Protein AF-A0A969AVS2-F1 (afdb_monomer_lite)

Sequence (117 aa):
MTTNKEDSHYDDRHQRNSNLSQKRDIYQARAKAELDKLDARISEYRAKLDYAQADTRAQYHDLIEQLTTQRDAIAQRFEELQKAGDSAWAELQTGFDQAWTNVNAAFQKAAQKFERL

Foldseek 3Di:
DDDDPPPPVPVVVVVVVVVVVVVLVVVLVVLVVVLVVLVVLLVVLVVLLVVDDPVVNVVSVVLSVVLVVLSVVLVVLSVVLVVDDPVCNVVSVVVSVVSVVVSVVSSVVSVVVSVVD

Secondary structure (DSSP, 8-state):
----TTTHHHHHHHHHHHHHHHHHHHHHHHHHHHHHHHHHHHHHHHHHHTTS-HHHHHHHHHHHHHHHHHHHHHHHHHHHHHT--TTTHHHHHHHHHHHHHHHHHHHHHHHHHHTT-

Structure (mmCIF, N/CA/C/O backbone):
data_AF-A0A969AVS2-F1
#
_entry.id   AF-A0A969AVS2-F1
#
loop_
_atom_site.group_PDB
_atom_site.id
_atom_site.type_symbol
_atom_site.label_atom_id
_atom_site.label_alt_id
_atom_site.label_comp_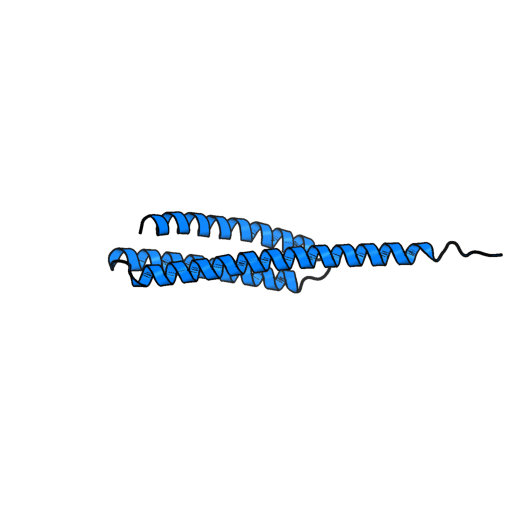id
_atom_site.label_asym_id
_atom_site.label_entity_id
_atom_site.label_seq_id
_atom_site.pdbx_PDB_ins_code
_atom_site.Cartn_x
_atom_site.Cartn_y
_atom_site.Cartn_z
_atom_site.occupancy
_atom_site.B_iso_or_equiv
_atom_site.auth_seq_id
_atom_site.auth_comp_id
_atom_site.auth_asym_id
_atom_site.auth_atom_id
_atom_site.pdbx_PDB_model_num
ATOM 1 N N . MET A 1 1 ? 43.407 -24.644 -38.010 1.00 42.94 1 MET A N 1
ATOM 2 C CA . MET A 1 1 ? 42.972 -24.338 -36.631 1.00 42.94 1 MET A CA 1
ATOM 3 C C . MET A 1 1 ? 42.595 -22.868 -36.581 1.00 42.94 1 MET A C 1
ATOM 5 O O . MET A 1 1 ? 43.468 -22.030 -36.427 1.00 42.94 1 MET A O 1
ATOM 9 N N . THR A 1 2 ? 41.325 -22.547 -36.807 1.00 40.22 2 THR A N 1
ATOM 10 C CA . THR A 1 2 ? 40.794 -21.185 -36.662 1.00 40.22 2 THR A CA 1
ATOM 11 C C . THR A 1 2 ? 39.737 -21.241 -35.573 1.00 40.22 2 THR A C 1
ATOM 13 O O . THR A 1 2 ? 38.569 -21.506 -35.837 1.00 40.22 2 THR A O 1
ATOM 16 N N . THR A 1 3 ? 40.163 -21.101 -34.323 1.00 48.25 3 THR A N 1
ATOM 17 C CA . THR A 1 3 ? 39.244 -20.868 -33.212 1.00 48.25 3 THR A CA 1
ATOM 18 C C . THR A 1 3 ? 38.755 -19.428 -33.320 1.00 48.25 3 THR A C 1
ATOM 20 O O . THR A 1 3 ? 39.499 -18.482 -33.059 1.00 48.25 3 THR A O 1
ATOM 23 N N . ASN A 1 4 ? 37.512 -19.279 -33.781 1.00 45.53 4 ASN A N 1
ATOM 24 C CA . ASN A 1 4 ? 36.796 -18.013 -33.833 1.00 45.53 4 ASN A CA 1
ATOM 25 C C . ASN A 1 4 ? 36.722 -17.409 -32.426 1.00 45.53 4 ASN A C 1
ATOM 27 O O . ASN A 1 4 ? 36.215 -18.021 -31.492 1.00 45.53 4 ASN A O 1
ATOM 31 N N . LYS A 1 5 ? 37.228 -16.183 -32.281 1.00 52.78 5 LYS A N 1
ATOM 32 C CA . LYS A 1 5 ? 37.152 -15.378 -31.050 1.00 52.78 5 LYS A CA 1
ATOM 33 C C . LYS A 1 5 ? 35.790 -14.685 -30.869 1.00 52.78 5 LYS A C 1
ATOM 35 O O . LYS A 1 5 ? 35.648 -13.854 -29.977 1.00 52.78 5 LYS A O 1
ATOM 40 N N . GLU A 1 6 ? 34.805 -15.004 -31.706 1.00 48.06 6 GLU A N 1
ATOM 41 C CA . GLU A 1 6 ? 33.525 -14.287 -31.786 1.00 48.06 6 GLU A CA 1
ATOM 42 C C . GLU A 1 6 ? 32.416 -14.888 -30.898 1.00 48.06 6 GLU A C 1
ATOM 44 O O . GLU A 1 6 ? 31.467 -14.185 -30.557 1.00 48.06 6 GLU A O 1
ATOM 49 N N . ASP A 1 7 ? 32.576 -16.118 -30.396 1.00 50.41 7 ASP A N 1
ATOM 50 C CA . ASP A 1 7 ? 31.521 -16.811 -29.633 1.00 50.41 7 ASP A CA 1
ATOM 51 C C . ASP A 1 7 ? 31.441 -16.422 -28.139 1.00 50.41 7 ASP A C 1
ATOM 53 O O . ASP A 1 7 ? 30.484 -16.762 -27.448 1.00 50.41 7 ASP A O 1
ATOM 57 N N . SER A 1 8 ? 32.401 -15.648 -27.617 1.00 54.88 8 SER A N 1
ATOM 58 C CA . SER A 1 8 ? 32.443 -15.278 -26.187 1.00 54.88 8 SER A CA 1
ATOM 59 C C . SER A 1 8 ? 31.492 -14.133 -25.799 1.00 54.88 8 SER A C 1
ATOM 61 O O . SER A 1 8 ? 31.305 -13.877 -24.611 1.00 54.88 8 SER A O 1
ATOM 63 N N . HIS A 1 9 ? 30.908 -13.413 -26.763 1.00 54.50 9 HIS A N 1
ATOM 64 C CA . HIS A 1 9 ? 30.123 -12.192 -26.502 1.00 54.50 9 HIS A CA 1
ATOM 65 C C . HIS A 1 9 ? 28.606 -12.432 -26.360 1.00 54.50 9 HIS A C 1
ATOM 67 O O . HIS A 1 9 ? 27.853 -11.497 -26.059 1.00 54.50 9 HIS A O 1
ATOM 73 N N . TYR A 1 10 ? 28.149 -13.662 -26.614 1.00 50.22 10 TYR A N 1
ATOM 74 C CA . TYR A 1 10 ? 26.748 -14.067 -26.476 1.00 50.22 10 TYR A CA 1
ATOM 75 C C . TYR A 1 10 ? 26.417 -14.410 -25.015 1.00 50.22 10 TYR A C 1
ATOM 77 O O . TYR A 1 10 ? 25.451 -13.886 -24.463 1.00 50.22 10 TYR A O 1
ATOM 85 N N . ASP A 1 11 ? 27.278 -15.186 -24.353 1.00 60.25 11 ASP A N 1
ATOM 86 C CA . ASP A 1 11 ? 27.037 -15.730 -23.007 1.00 60.25 11 ASP A CA 1
ATOM 87 C C . ASP A 1 11 ? 26.898 -14.634 -21.921 1.00 60.25 11 ASP A C 1
ATOM 89 O O . ASP A 1 11 ? 25.985 -14.655 -21.092 1.00 60.25 11 ASP A O 1
ATOM 93 N N . ASP A 1 12 ? 27.712 -13.575 -22.001 1.00 63.81 12 ASP A N 1
ATOM 94 C CA . ASP A 1 12 ? 27.701 -12.469 -21.030 1.00 63.81 12 ASP A CA 1
ATOM 95 C C . ASP A 1 12 ? 26.411 -11.619 -21.076 1.00 63.81 12 ASP A C 1
ATOM 97 O O . ASP A 1 12 ? 25.932 -11.123 -20.052 1.00 63.81 12 ASP A O 1
ATOM 101 N N . ARG A 1 13 ? 25.777 -11.472 -22.250 1.00 64.94 13 ARG A N 1
ATOM 102 C CA . ARG A 1 13 ? 24.497 -10.746 -22.366 1.00 64.94 13 ARG A CA 1
ATOM 103 C C . ARG A 1 13 ? 23.329 -11.551 -21.800 1.00 64.94 13 ARG A C 1
ATOM 105 O O . ARG A 1 13 ? 22.457 -10.974 -21.149 1.00 64.94 13 ARG A O 1
ATOM 112 N N . HIS A 1 14 ? 23.327 -12.869 -21.995 1.00 69.50 14 HIS A N 1
ATOM 113 C CA . HIS A 1 14 ? 22.290 -13.743 -21.444 1.00 69.50 14 HIS A CA 1
ATOM 114 C C . HIS A 1 14 ? 22.351 -13.820 -19.920 1.00 69.50 14 HIS A C 1
ATOM 116 O O . HIS A 1 14 ? 21.314 -13.680 -19.265 1.00 69.50 14 HIS A O 1
ATOM 122 N N . GLN A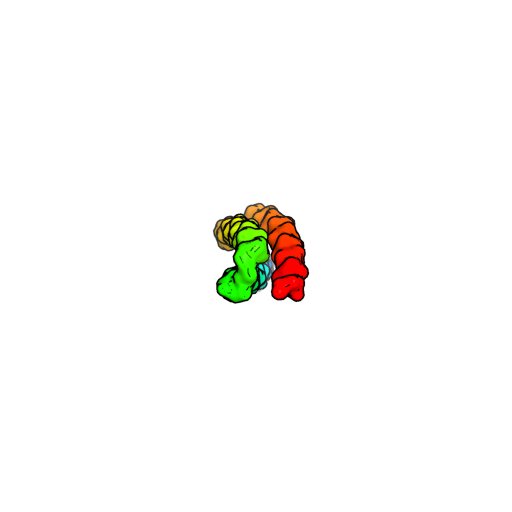 1 15 ? 23.550 -13.939 -19.344 1.00 69.12 15 GLN A N 1
ATOM 123 C CA . GLN A 1 15 ? 23.718 -13.915 -17.889 1.00 69.12 15 GLN A CA 1
ATOM 124 C C . GLN A 1 15 ? 23.305 -12.572 -17.278 1.00 69.12 15 GLN A C 1
ATOM 126 O O . GLN A 1 15 ? 22.602 -12.551 -16.263 1.00 69.12 15 GLN A O 1
ATOM 131 N N . ARG A 1 16 ? 23.6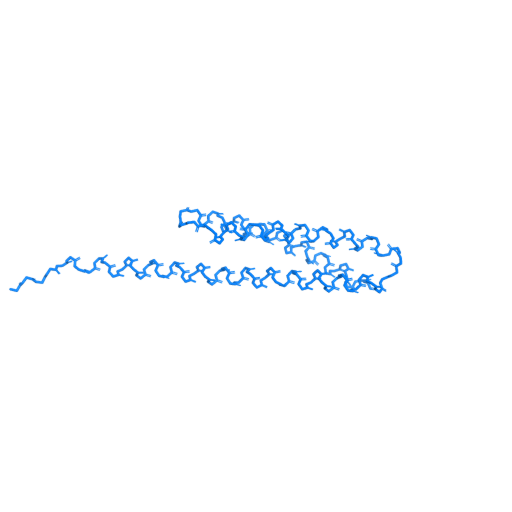60 -11.444 -17.912 1.00 72.75 16 ARG A N 1
ATOM 132 C CA . ARG A 1 16 ? 23.236 -10.113 -17.448 1.00 72.75 16 ARG A CA 1
ATOM 133 C C . ARG A 1 16 ? 21.717 -9.938 -17.469 1.00 72.75 16 ARG A C 1
ATOM 135 O O . ARG A 1 16 ? 21.156 -9.478 -16.474 1.00 72.75 16 ARG A O 1
ATOM 142 N N . ASN A 1 17 ? 21.045 -10.359 -18.540 1.00 73.75 17 ASN A N 1
ATOM 143 C CA . ASN A 1 17 ? 19.583 -10.271 -18.638 1.00 73.75 17 ASN A CA 1
ATOM 144 C C . ASN A 1 17 ? 18.884 -11.176 -17.609 1.00 73.75 17 ASN A C 1
ATOM 146 O O . ASN A 1 17 ? 17.940 -10.743 -16.948 1.00 73.75 17 ASN A O 1
ATOM 150 N N . SER A 1 18 ? 19.393 -12.394 -17.400 1.00 79.31 18 SER A N 1
ATOM 151 C CA . SER A 1 18 ? 18.876 -13.310 -16.375 1.00 79.31 18 SER A CA 1
ATOM 152 C C . SER A 1 18 ? 19.020 -12.737 -14.960 1.00 79.31 18 SER A C 1
ATOM 154 O O . SER A 1 18 ? 18.100 -12.855 -14.151 1.00 79.31 18 SER A O 1
ATOM 156 N N . ASN A 1 19 ? 20.149 -12.090 -14.651 1.00 86.00 19 ASN A N 1
ATOM 157 C CA . ASN A 1 19 ? 20.385 -11.479 -13.341 1.00 86.00 19 ASN A CA 1
ATOM 158 C C . ASN A 1 19 ? 19.423 -10.312 -13.065 1.00 86.00 19 ASN A C 1
ATOM 160 O O . ASN A 1 19 ? 18.928 -10.163 -11.947 1.00 86.00 19 ASN A O 1
ATOM 164 N N . LEU A 1 20 ? 19.146 -9.494 -14.086 1.00 85.75 20 LEU A N 1
ATOM 165 C CA . LEU A 1 20 ? 18.194 -8.388 -13.987 1.00 85.75 20 LEU A CA 1
ATOM 166 C C . LEU A 1 20 ? 16.768 -8.893 -13.750 1.00 85.75 20 LEU A C 1
ATOM 168 O O . LEU A 1 20 ? 16.106 -8.376 -12.853 1.00 85.75 20 LEU A O 1
ATOM 172 N N . SER A 1 21 ? 16.327 -9.926 -14.476 1.00 88.94 21 SER A N 1
ATOM 173 C CA . SER A 1 21 ? 15.009 -10.544 -14.260 1.00 88.94 21 SER A CA 1
ATOM 174 C C . SER A 1 21 ? 14.856 -11.040 -12.822 1.00 88.94 21 SER A C 1
ATOM 176 O O . SER A 1 21 ? 13.931 -10.636 -12.126 1.00 88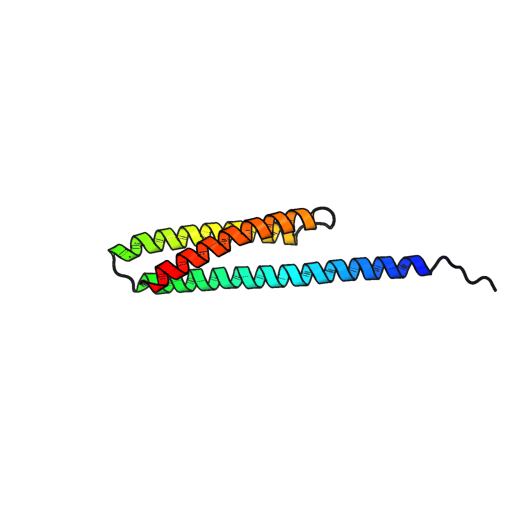.94 21 SER A O 1
ATOM 178 N N . GLN A 1 22 ? 15.828 -11.810 -12.322 1.00 93.38 22 GLN A N 1
ATOM 179 C CA . GLN A 1 22 ? 15.774 -12.352 -10.963 1.00 93.38 22 GLN A CA 1
ATOM 180 C C . GLN A 1 22 ? 15.706 -11.252 -9.890 1.00 93.38 22 GLN A C 1
ATOM 182 O O . GLN A 1 22 ? 14.972 -11.377 -8.909 1.00 93.38 22 GLN A O 1
ATOM 187 N N . LYS A 1 23 ? 16.455 -10.154 -10.057 1.00 93.94 23 LYS A N 1
ATOM 188 C CA . LYS A 1 23 ? 16.393 -9.008 -9.134 1.00 93.94 23 LYS A CA 1
ATOM 189 C C . LYS A 1 23 ? 15.003 -8.375 -9.100 1.00 93.94 23 LYS A C 1
ATOM 191 O O . LYS A 1 23 ? 14.536 -8.012 -8.020 1.00 93.94 23 LYS A O 1
ATOM 196 N N . ARG A 1 24 ? 14.347 -8.257 -10.257 1.00 94.94 24 ARG A N 1
ATOM 197 C CA . ARG A 1 24 ? 12.982 -7.726 -10.350 1.00 94.94 24 ARG A CA 1
ATOM 198 C C . ARG A 1 24 ? 11.971 -8.655 -9.704 1.00 94.94 24 ARG A C 1
ATOM 200 O O . ARG A 1 24 ? 11.146 -8.168 -8.940 1.00 94.94 24 ARG A O 1
ATOM 207 N N . ASP A 1 25 ? 12.086 -9.958 -9.928 1.00 95.12 25 ASP A N 1
ATOM 208 C CA . ASP A 1 25 ? 11.192 -10.952 -9.327 1.00 95.12 25 ASP A CA 1
ATOM 209 C C . ASP A 1 25 ? 11.280 -10.916 -7.795 1.00 95.12 25 ASP A C 1
ATOM 211 O O . ASP A 1 25 ? 10.261 -10.872 -7.105 1.00 95.12 25 ASP A O 1
ATOM 215 N N . ILE A 1 26 ? 12.500 -10.842 -7.249 1.00 97.12 26 ILE A N 1
ATOM 216 C CA . ILE A 1 26 ? 12.730 -10.707 -5.803 1.00 97.12 26 ILE A CA 1
ATOM 217 C C . ILE A 1 26 ? 12.112 -9.412 -5.270 1.00 97.12 26 ILE A C 1
ATOM 219 O O . ILE A 1 26 ? 11.449 -9.422 -4.228 1.00 97.12 26 ILE A O 1
ATOM 223 N N . TYR A 1 27 ? 12.322 -8.295 -5.971 1.00 97.31 27 TYR A N 1
ATOM 224 C CA . TYR A 1 27 ? 11.740 -7.014 -5.584 1.00 97.31 27 TYR A CA 1
ATOM 225 C C . TYR A 1 27 ? 10.207 -7.083 -5.575 1.00 97.31 27 TYR A C 1
ATOM 227 O O . TYR A 1 27 ? 9.579 -6.715 -4.582 1.00 97.31 27 TYR A O 1
ATOM 235 N N . GLN A 1 28 ? 9.601 -7.603 -6.645 1.00 96.88 28 GLN A N 1
ATOM 236 C CA . GLN A 1 28 ? 8.149 -7.697 -6.777 1.00 96.88 28 GLN A CA 1
ATOM 237 C C . GLN A 1 28 ? 7.539 -8.633 -5.732 1.00 96.88 28 GLN A C 1
ATOM 239 O O . GLN A 1 28 ? 6.522 -8.289 -5.132 1.00 96.88 28 GLN A O 1
ATOM 244 N N . ALA A 1 29 ? 8.177 -9.771 -5.450 1.00 98.12 29 ALA A N 1
ATOM 245 C CA . ALA A 1 29 ? 7.741 -10.685 -4.398 1.00 98.12 29 ALA A CA 1
ATOM 246 C C . ALA A 1 29 ? 7.752 -10.007 -3.020 1.00 98.12 29 ALA A C 1
ATOM 248 O O . ALA A 1 29 ? 6.794 -10.134 -2.254 1.00 98.12 29 ALA A O 1
ATOM 249 N N . ARG A 1 30 ? 8.802 -9.233 -2.715 1.00 97.88 30 ARG A N 1
ATOM 250 C CA . ARG A 1 30 ? 8.877 -8.459 -1.470 1.00 97.88 30 ARG A CA 1
ATOM 251 C C . ARG A 1 30 ? 7.787 -7.389 -1.405 1.00 97.88 30 ARG A C 1
ATOM 253 O O . ARG A 1 30 ? 7.113 -7.293 -0.386 1.00 97.88 30 ARG A O 1
ATOM 260 N N . ALA A 1 31 ? 7.606 -6.605 -2.465 1.00 97.44 31 ALA A N 1
ATOM 261 C CA . ALA A 1 31 ? 6.585 -5.560 -2.516 1.00 97.44 31 ALA A CA 1
ATOM 262 C C . ALA A 1 31 ? 5.170 -6.140 -2.347 1.00 97.44 31 ALA A C 1
ATOM 264 O O . ALA A 1 31 ? 4.381 -5.619 -1.560 1.00 97.44 31 ALA A O 1
ATOM 265 N N . LYS A 1 32 ? 4.880 -7.275 -2.995 1.00 98.12 32 LYS A N 1
ATOM 266 C CA . LYS A 1 32 ? 3.616 -8.002 -2.826 1.00 98.12 32 LYS A CA 1
ATOM 267 C C . LYS A 1 32 ? 3.400 -8.456 -1.384 1.00 98.12 32 LYS A C 1
ATOM 269 O O . LYS A 1 32 ? 2.325 -8.234 -0.838 1.00 98.12 32 LYS A O 1
ATOM 274 N N . ALA A 1 33 ? 4.419 -9.043 -0.756 1.00 98.31 33 ALA A N 1
ATOM 275 C CA . ALA A 1 33 ? 4.327 -9.477 0.635 1.00 98.31 33 ALA A CA 1
ATOM 276 C C . ALA A 1 33 ? 4.061 -8.305 1.592 1.00 98.31 33 ALA A C 1
ATOM 278 O O . ALA A 1 33 ? 3.339 -8.455 2.574 1.00 98.31 33 ALA A O 1
ATOM 279 N N . GLU A 1 34 ? 4.630 -7.132 1.321 1.00 96.88 34 GLU A N 1
ATOM 280 C CA . GLU A 1 34 ? 4.355 -5.940 2.116 1.00 96.88 34 GLU A CA 1
ATOM 281 C C . GLU A 1 34 ? 2.936 -5.390 1.885 1.00 96.88 34 GLU A C 1
ATOM 283 O O . GLU A 1 34 ? 2.278 -5.017 2.855 1.00 96.88 34 GLU A O 1
ATOM 288 N N . LEU A 1 35 ? 2.421 -5.397 0.649 1.00 97.50 35 LEU A N 1
ATOM 289 C CA . LEU A 1 35 ? 1.015 -5.067 0.366 1.00 97.50 35 LEU A CA 1
ATOM 290 C C . LEU A 1 35 ? 0.056 -5.993 1.126 1.00 97.50 35 LEU A C 1
ATOM 292 O O . LEU A 1 35 ? -0.875 -5.515 1.771 1.00 97.50 35 LEU A O 1
ATOM 296 N N . ASP A 1 36 ? 0.342 -7.295 1.148 1.00 98.00 36 ASP A N 1
ATOM 297 C CA . ASP A 1 36 ? -0.464 -8.276 1.884 1.00 98.00 36 ASP A CA 1
ATOM 298 C C . ASP A 1 36 ? -0.468 -8.002 3.397 1.00 98.00 36 ASP A C 1
ATOM 300 O O . ASP A 1 36 ? -1.482 -8.190 4.074 1.00 98.00 36 ASP A O 1
ATOM 304 N N . LYS A 1 37 ? 0.640 -7.488 3.947 1.00 97.12 37 LYS A N 1
ATOM 305 C CA . LYS A 1 37 ? 0.684 -7.037 5.348 1.00 97.12 37 LYS A CA 1
ATOM 306 C C . LYS A 1 37 ? -0.208 -5.822 5.591 1.00 97.12 37 LYS A C 1
ATOM 308 O O . LYS A 1 37 ? -0.788 -5.720 6.672 1.00 97.12 37 LYS A O 1
ATOM 313 N N . LEU A 1 38 ? -0.317 -4.892 4.640 1.00 97.31 38 LEU A N 1
ATOM 314 C CA . LEU A 1 38 ? -1.236 -3.755 4.768 1.00 97.31 38 LEU A CA 1
ATOM 315 C C . LEU A 1 38 ? -2.692 -4.230 4.799 1.00 97.31 38 LEU A C 1
ATOM 317 O O . LEU A 1 38 ? -3.454 -3.783 5.657 1.00 97.31 38 LEU A O 1
ATOM 321 N N . ASP A 1 39 ? -3.042 -5.184 3.938 1.00 97.88 39 ASP A N 1
ATOM 322 C CA . ASP A 1 39 ? -4.383 -5.775 3.867 1.00 97.88 39 ASP A CA 1
ATOM 323 C C . ASP A 1 39 ? -4.765 -6.485 5.165 1.00 97.88 39 ASP A C 1
ATOM 325 O O . ASP A 1 39 ? -5.864 -6.287 5.700 1.00 97.88 39 ASP A O 1
ATOM 329 N N . ALA A 1 40 ? -3.833 -7.264 5.717 1.00 97.94 40 ALA A N 1
ATOM 330 C CA . ALA A 1 40 ? -4.018 -7.922 7.003 1.00 97.94 40 ALA A CA 1
ATOM 331 C C . ALA A 1 40 ? -4.251 -6.902 8.130 1.00 97.94 40 ALA A C 1
ATOM 333 O O . ALA A 1 40 ? -5.167 -7.070 8.934 1.00 97.94 40 ALA A O 1
ATOM 334 N N . ARG A 1 41 ? -3.484 -5.804 8.160 1.00 96.12 41 ARG A N 1
ATOM 335 C CA . ARG A 1 41 ? -3.627 -4.747 9.176 1.00 96.12 41 ARG A CA 1
ATOM 336 C C . ARG A 1 41 ? -4.936 -3.975 9.046 1.00 96.12 41 ARG A C 1
ATOM 338 O O . ARG A 1 41 ? -5.570 -3.705 10.060 1.00 96.12 41 ARG A O 1
ATOM 345 N N . ILE A 1 42 ? -5.371 -3.644 7.827 1.00 97.06 42 ILE A N 1
ATOM 346 C CA . ILE A 1 42 ? -6.696 -3.041 7.598 1.00 97.06 42 ILE A CA 1
ATOM 347 C C . ILE A 1 42 ? -7.790 -3.978 8.118 1.00 97.06 42 ILE A C 1
ATOM 349 O O . ILE A 1 42 ? -8.710 -3.529 8.801 1.00 97.06 42 ILE A O 1
ATOM 353 N N . SER A 1 43 ? -7.678 -5.276 7.829 1.00 96.69 43 SER A N 1
ATOM 354 C CA . SER A 1 43 ? -8.644 -6.281 8.283 1.00 96.69 43 SER A CA 1
ATOM 355 C C . SER A 1 43 ? -8.682 -6.386 9.810 1.00 96.69 43 SER A C 1
ATOM 357 O O . SER A 1 43 ? -9.761 -6.414 10.398 1.00 96.69 43 SER A O 1
ATOM 359 N N . GLU A 1 44 ? -7.520 -6.361 10.464 1.00 94.50 44 GLU A N 1
ATOM 360 C CA . GLU A 1 44 ? -7.412 -6.323 11.925 1.00 94.50 44 GLU A CA 1
ATOM 361 C C . GLU A 1 44 ? -8.077 -5.069 12.514 1.00 94.50 44 GLU A C 1
ATOM 363 O O . GLU A 1 44 ? -8.849 -5.162 13.468 1.00 94.50 44 GLU A O 1
ATOM 368 N N . TYR A 1 45 ? -7.823 -3.892 11.938 1.00 94.31 45 TYR A N 1
ATOM 369 C CA . TYR A 1 45 ? -8.428 -2.640 12.393 1.00 94.31 45 TYR A CA 1
ATOM 370 C C . TYR A 1 45 ? -9.949 -2.632 12.219 1.00 94.31 45 TYR A C 1
ATOM 372 O O . TYR A 1 45 ? -10.657 -2.177 13.117 1.00 94.31 45 TYR A O 1
ATOM 380 N N . ARG A 1 46 ? -10.460 -3.182 11.110 1.00 93.44 46 ARG A N 1
ATOM 381 C CA . ARG A 1 46 ? -11.902 -3.372 10.887 1.00 93.44 46 ARG A CA 1
ATOM 382 C C . ARG A 1 46 ? -12.515 -4.281 11.949 1.00 93.44 46 ARG A C 1
ATOM 384 O O . ARG A 1 46 ? -13.529 -3.917 12.526 1.00 93.44 46 ARG A O 1
ATOM 391 N N . ALA A 1 47 ? -11.864 -5.394 12.279 1.00 92.12 47 ALA A N 1
ATOM 392 C CA . ALA A 1 47 ? -12.343 -6.280 13.337 1.00 92.12 47 ALA A CA 1
ATOM 393 C C . ALA A 1 47 ? -12.347 -5.595 14.716 1.00 92.12 47 ALA A C 1
ATOM 395 O O . ALA A 1 47 ? -13.301 -5.750 15.472 1.00 92.12 47 ALA A O 1
ATOM 396 N N . LYS A 1 48 ? -11.319 -4.799 15.048 1.00 88.00 48 LYS A N 1
ATOM 397 C CA . LYS A 1 48 ? -11.286 -4.016 16.301 1.00 88.00 48 LYS A CA 1
ATOM 398 C C . LYS A 1 48 ? -12.396 -2.966 16.361 1.00 88.00 48 LYS A C 1
ATOM 400 O O . LYS A 1 48 ? -12.934 -2.713 17.436 1.00 88.00 48 LYS A O 1
ATOM 405 N N . LEU A 1 49 ? -12.752 -2.380 15.217 1.00 87.38 49 LEU A N 1
ATOM 406 C CA . LEU A 1 49 ? -13.810 -1.378 15.116 1.00 87.38 49 LEU A CA 1
ATOM 407 C C . LEU A 1 49 ? -15.179 -1.912 15.555 1.00 87.38 49 LEU A C 1
ATOM 409 O O . LEU A 1 49 ? -15.965 -1.166 16.138 1.00 87.38 49 LEU A O 1
ATOM 413 N N . ASP A 1 50 ? -15.455 -3.190 15.299 1.00 84.06 50 ASP A N 1
ATOM 414 C CA . ASP A 1 50 ? -16.733 -3.821 15.645 1.00 84.06 50 ASP A CA 1
ATOM 415 C C . ASP A 1 50 ? -16.954 -3.935 17.163 1.00 84.06 50 ASP A C 1
ATOM 417 O O . ASP A 1 50 ? -18.097 -4.024 17.610 1.00 84.06 50 ASP A O 1
ATOM 421 N N . TYR A 1 51 ? -15.882 -3.855 17.958 1.00 81.94 51 TYR A N 1
ATOM 422 C CA . TYR A 1 51 ? -15.927 -3.872 19.425 1.00 81.94 51 TYR A CA 1
ATOM 423 C C . TYR A 1 51 ? -15.732 -2.484 20.061 1.00 81.94 51 TYR A C 1
ATOM 425 O O . TYR A 1 51 ? -15.760 -2.361 21.286 1.00 81.94 51 TYR A O 1
ATOM 433 N N . ALA A 1 52 ? -15.527 -1.436 19.257 1.00 83.88 52 ALA A N 1
ATOM 434 C CA . ALA A 1 52 ? -15.280 -0.082 19.745 1.00 83.88 52 ALA A CA 1
ATOM 435 C C . ALA A 1 52 ? -16.573 0.625 20.203 1.00 83.88 52 ALA A C 1
ATOM 437 O O . ALA A 1 52 ? -17.664 0.388 19.682 1.00 83.88 52 ALA A O 1
ATOM 438 N N . GLN A 1 53 ? -16.443 1.547 21.163 1.00 84.25 53 GLN A N 1
ATOM 439 C CA . GLN A 1 53 ? -17.538 2.425 21.598 1.00 84.25 53 GLN A CA 1
ATOM 440 C C . GLN A 1 53 ? -17.997 3.364 20.464 1.00 84.25 53 GLN A C 1
ATOM 442 O O . GLN A 1 53 ? -17.248 3.659 19.536 1.00 84.25 53 GLN A O 1
ATOM 447 N N . ALA A 1 54 ? -19.235 3.867 20.536 1.00 81.25 54 ALA A N 1
ATOM 448 C CA . ALA A 1 54 ? -19.851 4.629 19.442 1.00 81.25 54 ALA A CA 1
ATOM 449 C C . ALA A 1 54 ? -19.038 5.868 19.008 1.00 81.25 54 ALA A C 1
ATOM 451 O O . ALA A 1 54 ? -18.841 6.073 17.809 1.00 81.25 54 ALA A O 1
ATOM 452 N N . ASP A 1 55 ? -18.512 6.644 19.961 1.00 76.56 55 ASP A N 1
ATOM 453 C CA . ASP A 1 55 ? -17.755 7.872 19.670 1.00 76.56 55 ASP A CA 1
ATOM 454 C C . ASP A 1 55 ? -16.387 7.590 19.032 1.00 76.56 55 ASP A C 1
ATOM 456 O O . ASP A 1 55 ? -15.925 8.332 18.162 1.00 76.56 55 ASP A O 1
ATOM 460 N N . THR A 1 56 ? -15.739 6.488 19.416 1.00 82.94 56 THR A N 1
ATOM 461 C CA . THR A 1 56 ? -14.466 6.068 18.820 1.00 82.94 56 THR A CA 1
ATOM 462 C C . THR A 1 56 ? -14.670 5.424 17.451 1.00 82.94 56 THR A C 1
ATOM 464 O O . THR A 1 56 ? -13.823 5.565 16.566 1.00 82.94 56 THR A O 1
ATOM 467 N N . ARG A 1 57 ? -15.824 4.789 17.223 1.00 86.94 57 ARG A N 1
ATOM 468 C CA . ARG A 1 57 ? -16.144 4.092 15.975 1.00 86.94 57 ARG A CA 1
ATOM 469 C C . ARG A 1 57 ? -16.102 5.001 14.744 1.00 86.94 57 ARG A C 1
ATOM 471 O O . ARG A 1 57 ? -15.521 4.619 13.735 1.00 86.94 57 ARG A O 1
ATOM 478 N N . ALA A 1 58 ? -16.660 6.209 14.814 1.00 87.56 58 ALA A N 1
ATOM 479 C CA . ALA A 1 58 ? -16.649 7.127 13.669 1.00 87.56 58 ALA A CA 1
ATOM 480 C C . ALA A 1 58 ? -15.218 7.540 13.274 1.00 87.56 58 ALA A C 1
ATOM 482 O O . ALA A 1 58 ? -14.834 7.450 12.111 1.00 87.56 58 ALA A O 1
ATOM 483 N N . GLN A 1 59 ? -14.390 7.904 14.257 1.00 86.56 59 GLN A N 1
ATOM 484 C CA . GLN A 1 59 ? -13.009 8.336 14.012 1.00 86.56 59 GLN A CA 1
ATOM 485 C C . GLN A 1 59 ? -12.142 7.220 13.414 1.00 86.56 59 GLN A C 1
ATOM 487 O O . GLN A 1 59 ? -11.299 7.468 12.549 1.00 86.56 59 GLN A O 1
ATOM 492 N N . TYR A 1 60 ? -12.332 5.984 13.878 1.00 89.44 60 TYR A N 1
ATOM 493 C CA . TYR A 1 60 ? -11.574 4.838 13.384 1.00 89.44 60 TYR A CA 1
ATOM 494 C C . TYR A 1 60 ? -12.067 4.332 12.034 1.00 89.44 60 TYR A C 1
ATOM 496 O O . TYR A 1 60 ? -11.242 3.893 11.234 1.00 89.44 60 TYR A O 1
ATOM 504 N N . HIS A 1 61 ? -13.365 4.449 11.751 1.00 92.69 61 HIS A N 1
ATOM 505 C CA . HIS A 1 61 ? -13.902 4.212 10.416 1.00 92.69 61 HIS A CA 1
ATOM 506 C C . HIS A 1 61 ? -13.208 5.112 9.383 1.00 92.69 61 HIS A C 1
ATOM 508 O O . HIS A 1 61 ? -12.624 4.608 8.426 1.00 92.69 61 HIS A O 1
ATOM 514 N N . ASP A 1 62 ? -13.154 6.425 9.630 1.00 92.50 62 ASP A N 1
ATOM 515 C CA . ASP A 1 62 ? -12.508 7.374 8.714 1.00 92.50 62 ASP A CA 1
ATOM 516 C C . ASP A 1 62 ? -11.014 7.083 8.526 1.00 92.50 62 ASP A C 1
ATOM 518 O O . ASP A 1 62 ? -10.474 7.203 7.424 1.00 92.50 62 ASP A O 1
ATOM 522 N N . LEU A 1 63 ? -10.330 6.668 9.597 1.00 93.88 63 LEU A N 1
ATOM 523 C CA . LEU A 1 63 ? -8.931 6.262 9.523 1.00 93.88 63 LEU A CA 1
ATOM 524 C C . LEU A 1 63 ? -8.747 5.007 8.657 1.00 93.88 63 LEU A C 1
ATOM 526 O O . LEU A 1 63 ? -7.827 4.965 7.843 1.00 93.88 63 LEU A O 1
ATOM 530 N N . ILE A 1 64 ? -9.606 3.997 8.808 1.00 95.88 64 ILE A N 1
ATOM 531 C CA . ILE A 1 64 ? -9.566 2.764 8.007 1.00 95.88 64 ILE A CA 1
ATOM 532 C C . ILE A 1 64 ? -9.811 3.064 6.526 1.00 95.88 64 ILE A C 1
ATOM 534 O O . ILE A 1 64 ? -9.097 2.526 5.677 1.00 95.88 64 ILE A O 1
ATOM 538 N N . GLU A 1 65 ? -10.752 3.948 6.202 1.00 96.88 65 GLU A N 1
ATOM 539 C CA . GLU A 1 65 ? -11.025 4.347 4.816 1.00 96.88 65 GLU A CA 1
ATOM 540 C C . GLU A 1 65 ? -9.834 5.089 4.188 1.00 96.88 65 GLU A C 1
ATOM 542 O O . GLU A 1 65 ? -9.435 4.802 3.054 1.00 96.88 65 GLU A O 1
ATOM 547 N N . GLN A 1 66 ? -9.170 5.966 4.951 1.00 96.31 66 GLN A N 1
ATOM 548 C CA . GLN A 1 66 ? -7.939 6.631 4.504 1.00 96.31 66 GLN A CA 1
ATOM 549 C C . GLN A 1 66 ? -6.796 5.641 4.243 1.00 96.31 66 GLN A C 1
ATOM 551 O O . GLN A 1 66 ? -6.047 5.804 3.277 1.00 96.31 66 GLN A O 1
ATOM 556 N N . LEU A 1 67 ? -6.634 4.625 5.096 1.00 97.50 67 LEU A N 1
ATOM 557 C CA . LEU A 1 67 ? -5.625 3.579 4.899 1.00 97.50 67 LEU A CA 1
ATOM 558 C C . LEU A 1 67 ? -5.957 2.689 3.702 1.00 97.50 67 LEU A C 1
ATOM 560 O O . LEU A 1 67 ? -5.054 2.336 2.949 1.00 97.50 67 LEU A O 1
ATOM 564 N N . THR A 1 68 ? -7.237 2.363 3.510 1.00 97.94 68 THR A N 1
ATOM 565 C CA . THR A 1 68 ? -7.716 1.568 2.370 1.00 97.94 68 THR A CA 1
ATOM 566 C C . THR A 1 68 ? -7.424 2.293 1.060 1.00 97.94 68 THR A C 1
ATOM 568 O O . THR A 1 68 ? -6.788 1.725 0.179 1.00 97.94 68 THR A O 1
ATOM 571 N N . THR A 1 69 ? -7.744 3.588 0.985 1.00 97.75 69 THR A N 1
ATOM 572 C CA . THR A 1 69 ? -7.429 4.431 -0.181 1.00 97.75 69 THR A CA 1
ATOM 573 C C . THR A 1 69 ? -5.928 4.452 -0.483 1.00 97.75 69 THR A C 1
ATOM 575 O O . THR A 1 69 ? -5.506 4.338 -1.633 1.00 97.75 69 THR A O 1
ATOM 578 N N . GLN A 1 70 ? -5.093 4.575 0.552 1.00 96.62 70 GLN A N 1
ATOM 579 C CA . GLN A 1 70 ? -3.639 4.563 0.393 1.00 96.62 70 GLN A CA 1
ATOM 580 C C . GLN A 1 70 ? -3.109 3.207 -0.074 1.00 96.62 70 GLN A C 1
ATOM 582 O O . GLN A 1 70 ? -2.237 3.175 -0.941 1.00 96.62 70 GLN A O 1
ATOM 587 N N . ARG A 1 71 ? -3.645 2.106 0.471 1.00 97.88 71 ARG A N 1
ATOM 588 C CA . ARG A 1 71 ? -3.341 0.736 0.042 1.00 97.88 71 ARG A CA 1
ATOM 589 C C . ARG A 1 71 ? -3.693 0.550 -1.432 1.00 97.88 71 ARG A C 1
ATOM 591 O O . ARG A 1 71 ? -2.859 0.069 -2.193 1.00 97.88 71 ARG A O 1
ATOM 598 N N . ASP A 1 72 ? -4.882 0.975 -1.847 1.00 98.19 72 ASP A N 1
ATOM 599 C CA . ASP A 1 72 ? -5.346 0.839 -3.231 1.00 98.19 72 ASP A CA 1
ATOM 600 C C . ASP A 1 72 ? -4.444 1.615 -4.201 1.00 98.19 72 ASP A C 1
ATOM 602 O O . ASP A 1 72 ? -4.024 1.081 -5.228 1.00 98.19 72 ASP A O 1
ATOM 606 N N . ALA A 1 73 ? -4.051 2.841 -3.842 1.00 96.62 73 ALA A N 1
ATOM 607 C CA . ALA A 1 73 ? -3.147 3.651 -4.657 1.00 96.62 73 ALA A CA 1
ATOM 608 C C . ALA A 1 73 ? -1.758 3.006 -4.831 1.00 96.62 73 ALA A C 1
ATOM 610 O O . ALA A 1 73 ? -1.179 3.051 -5.919 1.00 96.62 73 ALA A O 1
ATOM 611 N N . ILE A 1 74 ? -1.202 2.398 -3.777 1.00 97.31 74 ILE A N 1
ATOM 612 C CA . ILE A 1 74 ? 0.099 1.724 -3.877 1.00 97.31 74 ILE A CA 1
ATOM 613 C C . ILE A 1 74 ? -0.007 0.376 -4.605 1.00 97.31 74 ILE A C 1
ATOM 615 O O . ILE A 1 74 ? 0.921 0.006 -5.322 1.00 97.31 74 ILE A O 1
ATOM 619 N N . ALA A 1 75 ? -1.149 -0.314 -4.512 1.00 98.06 75 ALA A N 1
ATOM 620 C CA . ALA A 1 75 ? -1.431 -1.515 -5.295 1.00 98.06 75 ALA A CA 1
ATOM 621 C C . ALA A 1 75 ? -1.496 -1.206 -6.801 1.00 98.06 75 ALA A C 1
ATOM 623 O O . ALA A 1 75 ? -0.890 -1.922 -7.593 1.00 98.06 75 ALA A O 1
ATOM 624 N N . GLN A 1 76 ? -2.120 -0.093 -7.201 1.00 97.56 76 GLN A N 1
ATOM 625 C CA . GLN A 1 76 ? -2.124 0.351 -8.602 1.00 97.56 76 GLN A CA 1
ATOM 626 C C . GLN A 1 76 ? -0.707 0.610 -9.132 1.00 97.56 76 GLN A C 1
ATOM 628 O O . GLN A 1 76 ? -0.341 0.118 -10.198 1.00 97.56 76 GLN A O 1
ATOM 633 N N . ARG A 1 77 ? 0.135 1.307 -8.359 1.00 96.44 77 ARG A N 1
ATOM 634 C CA . ARG A 1 77 ? 1.548 1.522 -8.728 1.00 96.44 77 ARG A CA 1
ATOM 635 C C . ARG A 1 77 ? 2.336 0.217 -8.809 1.00 96.44 77 ARG A C 1
ATOM 637 O O . ARG A 1 77 ? 3.230 0.086 -9.641 1.00 96.44 77 ARG A O 1
ATOM 644 N N . PHE A 1 78 ? 2.018 -0.752 -7.952 1.00 97.94 78 PHE A N 1
ATOM 645 C CA . PHE A 1 78 ? 2.621 -2.077 -8.028 1.00 97.94 78 PHE A CA 1
ATOM 646 C C . PHE A 1 78 ? 2.253 -2.785 -9.335 1.00 97.94 78 PHE A C 1
ATOM 648 O O . PHE A 1 78 ? 3.133 -3.337 -9.991 1.00 97.94 78 PHE A O 1
ATOM 655 N N . GLU A 1 79 ? 0.990 -2.719 -9.759 1.00 97.81 79 GLU A N 1
ATOM 656 C CA . GLU A 1 79 ? 0.566 -3.284 -11.043 1.00 97.81 79 GLU A CA 1
ATOM 657 C C . GLU A 1 79 ? 1.274 -2.631 -12.238 1.00 97.81 79 GLU A C 1
ATOM 659 O O . GLU A 1 79 ? 1.655 -3.327 -13.182 1.00 97.81 79 GLU A O 1
ATOM 664 N N . GLU A 1 80 ? 1.463 -1.309 -12.213 1.00 96.25 80 GLU A N 1
ATOM 665 C CA . GLU A 1 80 ? 2.240 -0.588 -13.231 1.00 96.25 80 GLU A CA 1
ATOM 666 C C . GLU A 1 80 ? 3.688 -1.085 -13.273 1.00 96.25 80 GLU A C 1
ATOM 668 O O . GLU A 1 80 ? 4.213 -1.392 -14.346 1.00 96.25 80 GLU A O 1
ATOM 673 N N . LEU A 1 81 ? 4.315 -1.249 -12.105 1.00 95.62 81 LEU A N 1
ATOM 674 C CA . LEU A 1 81 ? 5.671 -1.776 -11.989 1.00 95.62 81 LEU A CA 1
ATOM 675 C C . LEU A 1 81 ? 5.786 -3.233 -12.469 1.00 95.62 81 LEU A C 1
ATOM 677 O O . LEU A 1 81 ? 6.808 -3.611 -13.043 1.00 95.62 81 LEU A O 1
ATOM 681 N N . GLN A 1 82 ? 4.755 -4.058 -12.263 1.00 95.06 82 GLN A N 1
ATOM 682 C CA . GLN A 1 82 ? 4.712 -5.435 -12.769 1.00 95.06 82 GLN A CA 1
ATOM 683 C C . GLN A 1 82 ? 4.658 -5.500 -14.296 1.00 95.06 82 GLN A C 1
ATOM 685 O O . GLN A 1 82 ? 5.241 -6.401 -14.896 1.00 95.06 82 GLN A O 1
ATOM 690 N N . LYS A 1 83 ? 3.980 -4.536 -14.921 1.00 95.12 83 LYS A N 1
ATOM 691 C CA . LYS A 1 83 ? 3.819 -4.439 -16.379 1.00 95.12 83 LYS A CA 1
ATOM 692 C C . LYS A 1 83 ? 4.973 -3.680 -17.051 1.00 95.12 83 LYS A C 1
ATOM 694 O O . LYS A 1 83 ? 5.007 -3.581 -18.277 1.00 95.12 83 LYS A O 1
ATOM 699 N N . ALA A 1 84 ? 5.906 -3.136 -16.271 1.00 94.62 84 ALA A N 1
ATOM 700 C CA . ALA A 1 84 ? 6.984 -2.291 -16.760 1.00 94.62 84 ALA A CA 1
ATOM 701 C C . ALA A 1 84 ? 7.997 -3.057 -17.624 1.00 94.62 84 ALA A C 1
ATOM 703 O O . ALA A 1 84 ? 8.557 -4.074 -17.210 1.00 94.62 84 ALA A O 1
ATOM 704 N N . GLY A 1 85 ? 8.298 -2.509 -18.803 1.00 92.56 85 GLY A N 1
ATOM 705 C CA . GLY A 1 85 ? 9.431 -2.942 -19.621 1.00 92.56 85 GLY A CA 1
ATOM 706 C C . GLY A 1 85 ? 10.775 -2.451 -19.071 1.00 92.56 85 GLY A C 1
ATOM 707 O O . GLY A 1 85 ? 10.831 -1.571 -18.209 1.00 92.56 85 GLY A O 1
ATOM 708 N N . ASP A 1 86 ? 11.874 -2.979 -19.617 1.00 88.56 86 ASP A N 1
ATOM 709 C CA . ASP A 1 86 ? 13.230 -2.728 -19.111 1.00 88.56 86 ASP A CA 1
ATOM 710 C C . ASP A 1 86 ? 13.601 -1.251 -18.973 1.00 88.56 86 ASP A C 1
ATOM 712 O O . ASP A 1 86 ? 14.252 -0.864 -18.003 1.00 88.56 86 ASP A O 1
ATOM 716 N N . SER A 1 87 ? 13.170 -0.432 -19.930 1.00 90.44 87 SER A N 1
ATOM 717 C CA . SER A 1 87 ? 13.499 0.990 -20.000 1.00 90.44 87 SER A CA 1
ATOM 718 C C . SER A 1 87 ? 12.774 1.847 -18.961 1.00 90.44 87 SER A C 1
ATOM 720 O O . SER A 1 87 ? 13.286 2.898 -18.599 1.00 90.44 87 SER A O 1
ATOM 722 N N . ALA A 1 88 ? 11.598 1.419 -18.492 1.00 95.06 88 ALA A N 1
ATOM 723 C CA . ALA A 1 88 ? 10.762 2.182 -17.557 1.00 95.06 88 ALA A CA 1
ATOM 724 C C . ALA A 1 88 ? 10.825 1.639 -16.121 1.00 95.06 88 ALA A C 1
ATOM 726 O O . ALA A 1 88 ? 10.438 2.324 -15.175 1.00 95.06 88 ALA A O 1
ATOM 727 N N . TRP A 1 89 ? 11.316 0.409 -15.944 1.00 94.88 89 TRP A N 1
ATOM 728 C CA . TRP A 1 89 ? 11.241 -0.294 -14.666 1.00 94.88 89 TRP A CA 1
ATOM 729 C C . TRP A 1 89 ? 11.901 0.481 -13.514 1.00 94.88 89 TRP A C 1
ATOM 731 O O . TRP A 1 89 ? 11.319 0.580 -12.439 1.00 94.88 89 TRP A O 1
ATOM 741 N N . ALA A 1 90 ? 13.079 1.077 -13.730 1.00 94.44 90 ALA A N 1
ATOM 742 C CA . ALA A 1 90 ? 13.808 1.790 -12.672 1.00 94.44 90 ALA A CA 1
ATOM 743 C C . ALA A 1 90 ? 13.094 3.072 -12.201 1.00 94.44 90 ALA A C 1
ATOM 745 O O . ALA A 1 90 ? 13.095 3.394 -11.010 1.00 94.44 90 ALA A O 1
ATOM 746 N N . GLU A 1 91 ? 12.464 3.795 -13.128 1.00 95.75 91 GLU A N 1
ATOM 747 C CA . GLU A 1 91 ? 11.686 4.994 -12.813 1.00 95.75 91 GLU A CA 1
ATOM 748 C C . GLU A 1 91 ? 10.425 4.629 -12.024 1.00 95.75 91 GLU A C 1
ATOM 750 O O . GLU A 1 91 ? 10.170 5.199 -10.960 1.00 95.75 91 GLU A O 1
AT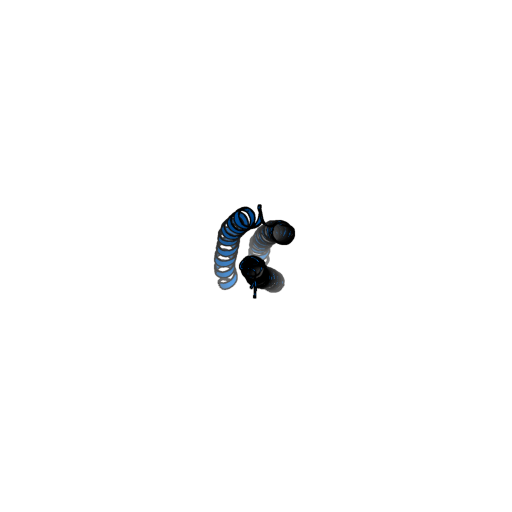OM 755 N N . LEU A 1 92 ? 9.688 3.613 -12.483 1.00 97.31 92 LEU A N 1
ATOM 756 C CA . LEU A 1 92 ? 8.493 3.128 -11.793 1.00 97.31 92 LEU A CA 1
ATOM 757 C C . LEU A 1 92 ? 8.822 2.538 -10.417 1.00 97.31 92 LEU A C 1
ATOM 759 O O . LEU A 1 92 ? 8.077 2.777 -9.468 1.00 97.31 92 LEU A O 1
ATOM 763 N N . GLN A 1 93 ? 9.954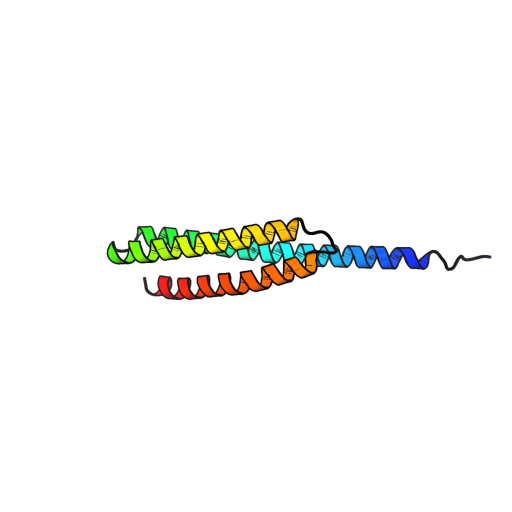 1.840 -10.270 1.00 97.00 93 GLN A N 1
ATOM 764 C CA . GLN A 1 93 ? 10.414 1.341 -8.971 1.00 97.00 93 GLN A CA 1
ATOM 765 C C . GLN A 1 93 ? 10.657 2.506 -8.006 1.00 97.00 93 GLN A C 1
ATOM 767 O O . GLN A 1 93 ? 10.184 2.485 -6.873 1.00 97.00 93 GLN A O 1
ATOM 772 N N . THR A 1 94 ? 11.336 3.558 -8.467 1.00 97.00 94 THR A N 1
ATOM 773 C CA . THR A 1 94 ? 11.595 4.753 -7.653 1.00 97.00 94 THR A CA 1
ATOM 774 C C . THR A 1 94 ? 10.287 5.424 -7.226 1.00 97.00 94 THR A C 1
ATOM 776 O O . THR A 1 94 ? 10.114 5.771 -6.055 1.00 97.00 94 THR A O 1
ATOM 779 N N . GLY A 1 95 ? 9.333 5.567 -8.151 1.00 96.19 95 GLY A N 1
ATOM 780 C CA . GLY A 1 95 ? 8.009 6.122 -7.860 1.00 96.19 95 GLY A CA 1
ATOM 781 C C . GLY A 1 95 ? 7.174 5.251 -6.914 1.00 96.19 95 GLY A C 1
ATOM 782 O O . GLY A 1 95 ? 6.398 5.783 -6.112 1.00 96.19 95 GLY A O 1
ATOM 783 N N . PHE A 1 96 ? 7.337 3.928 -6.973 1.00 97.62 96 PHE A N 1
ATOM 784 C CA . PHE A 1 96 ? 6.743 2.998 -6.018 1.00 97.62 96 PHE A CA 1
ATOM 785 C C . PHE A 1 96 ? 7.373 3.157 -4.630 1.00 97.62 96 PHE A C 1
ATOM 787 O O . PHE A 1 96 ? 6.639 3.368 -3.671 1.00 97.62 96 PHE A O 1
ATOM 794 N N . ASP A 1 97 ? 8.704 3.142 -4.512 1.00 97.38 97 ASP A N 1
ATOM 795 C CA . ASP A 1 97 ? 9.424 3.245 -3.230 1.00 97.38 97 ASP A CA 1
ATOM 796 C C . ASP A 1 97 ? 9.100 4.559 -2.486 1.00 97.38 97 ASP A C 1
ATOM 798 O O . ASP A 1 97 ? 8.906 4.585 -1.261 1.00 97.38 97 ASP A O 1
ATOM 802 N N . GLN A 1 98 ? 8.969 5.662 -3.228 1.00 96.44 98 GLN A N 1
ATOM 803 C CA . GLN A 1 98 ? 8.537 6.951 -2.683 1.00 96.44 98 GLN A CA 1
ATOM 804 C C . GLN A 1 98 ? 7.104 6.897 -2.142 1.00 96.44 98 GLN A C 1
ATOM 806 O O . GLN A 1 98 ? 6.846 7.321 -1.013 1.00 96.44 98 GLN A O 1
ATOM 811 N N . ALA A 1 99 ? 6.166 6.355 -2.923 1.00 96.06 99 ALA A N 1
ATOM 812 C CA . ALA A 1 99 ? 4.781 6.209 -2.487 1.00 96.06 99 ALA A CA 1
ATOM 813 C C . ALA A 1 99 ? 4.669 5.246 -1.291 1.00 96.06 99 ALA A C 1
ATOM 815 O O . ALA A 1 99 ? 3.969 5.545 -0.322 1.00 96.06 99 ALA A O 1
ATOM 816 N N . TRP A 1 100 ? 5.428 4.150 -1.310 1.00 97.31 100 TRP A N 1
ATOM 817 C CA . TRP A 1 100 ? 5.488 3.155 -0.245 1.00 97.31 100 TRP A CA 1
ATOM 818 C C . TRP A 1 100 ? 5.891 3.768 1.099 1.00 97.31 100 TRP A C 1
ATOM 820 O O . TRP A 1 100 ? 5.283 3.478 2.129 1.00 97.31 100 TRP A O 1
ATOM 830 N N . THR A 1 101 ? 6.876 4.670 1.094 1.00 96.94 101 THR A N 1
ATOM 831 C CA . THR A 1 101 ? 7.335 5.367 2.306 1.00 96.94 101 THR A CA 1
ATOM 832 C C . THR A 1 101 ? 6.197 6.145 2.976 1.00 96.94 101 THR A C 1
ATOM 834 O O . THR A 1 101 ? 6.022 6.067 4.195 1.00 96.94 101 THR A O 1
ATOM 837 N N . ASN A 1 102 ? 5.380 6.839 2.181 1.00 94.88 102 ASN A N 1
ATOM 838 C CA . ASN A 1 102 ? 4.239 7.608 2.680 1.00 94.88 102 ASN A CA 1
ATOM 839 C C . ASN A 1 102 ? 3.149 6.698 3.257 1.00 94.88 102 ASN A C 1
ATOM 841 O O . ASN A 1 102 ? 2.668 6.946 4.367 1.00 94.88 102 ASN A O 1
ATOM 845 N N . VAL A 1 103 ? 2.811 5.619 2.544 1.00 96.44 103 VAL A N 1
ATOM 846 C CA . VAL A 1 103 ? 1.824 4.632 3.004 1.00 96.44 103 VAL A CA 1
ATOM 847 C C . VAL A 1 103 ? 2.278 3.995 4.316 1.00 96.44 103 VAL A C 1
ATOM 849 O O . VAL A 1 103 ? 1.531 3.981 5.294 1.00 96.44 103 VAL A O 1
ATOM 852 N N . ASN A 1 104 ? 3.531 3.545 4.396 1.00 96.25 104 ASN A N 1
ATOM 853 C CA . ASN A 1 104 ? 4.069 2.941 5.611 1.00 96.25 104 ASN A CA 1
ATOM 854 C C . ASN A 1 104 ? 3.999 3.905 6.811 1.00 96.25 104 ASN A C 1
ATOM 856 O O . ASN A 1 104 ? 3.586 3.508 7.902 1.00 96.25 104 ASN A O 1
ATOM 860 N N . ALA A 1 105 ? 4.318 5.188 6.612 1.00 96.25 105 ALA A N 1
ATOM 861 C CA . ALA A 1 105 ? 4.205 6.199 7.661 1.00 96.25 105 ALA A CA 1
ATOM 862 C C . ALA A 1 105 ? 2.752 6.402 8.133 1.00 96.25 105 ALA A C 1
ATOM 864 O O . ALA A 1 105 ? 2.507 6.537 9.336 1.00 96.25 105 ALA A O 1
ATOM 865 N N . ALA A 1 106 ? 1.774 6.399 7.222 1.00 95.75 106 ALA A N 1
ATOM 866 C CA . ALA A 1 106 ? 0.360 6.495 7.586 1.00 95.75 106 ALA A CA 1
ATOM 867 C C . ALA A 1 106 ? -0.102 5.282 8.405 1.00 95.75 106 ALA A C 1
ATOM 869 O O . ALA A 1 106 ? -0.745 5.439 9.446 1.00 95.75 106 ALA A O 1
ATOM 870 N N . PHE A 1 107 ? 0.300 4.080 7.998 1.00 96.06 107 PHE A N 1
ATOM 871 C CA . PHE A 1 107 ? -0.003 2.854 8.726 1.00 96.06 107 PHE A CA 1
ATOM 872 C C . PHE A 1 107 ? 0.657 2.806 10.110 1.00 96.06 107 PHE A C 1
ATOM 874 O O . PHE A 1 107 ? 0.034 2.336 11.063 1.00 96.06 107 PHE A O 1
ATOM 881 N N . GLN A 1 108 ? 1.894 3.286 10.263 1.00 95.31 108 GLN A N 1
ATOM 882 C CA . GLN A 1 108 ? 2.551 3.397 11.574 1.00 95.31 108 GLN A CA 1
ATOM 883 C C . GLN A 1 108 ? 1.799 4.353 12.507 1.00 95.31 108 GLN A C 1
ATOM 885 O O . GLN A 1 108 ? 1.527 4.006 13.655 1.00 95.31 108 GLN A O 1
ATOM 890 N N . LYS A 1 109 ? 1.391 5.524 12.005 1.00 94.31 109 LYS A N 1
ATOM 891 C CA . LYS A 1 109 ? 0.564 6.470 12.772 1.00 94.31 109 LYS A CA 1
ATOM 892 C C . LYS A 1 109 ? -0.777 5.857 13.166 1.00 94.31 109 LYS A C 1
ATOM 894 O O . LYS A 1 109 ? -1.238 6.070 14.284 1.00 94.31 109 LYS A O 1
ATOM 899 N N . ALA A 1 110 ? -1.399 5.095 12.269 1.00 93.19 110 ALA A N 1
ATOM 900 C CA . ALA A 1 110 ? -2.645 4.412 12.571 1.00 93.19 110 ALA A CA 1
ATOM 901 C C . ALA A 1 110 ? -2.471 3.337 13.648 1.00 93.19 110 ALA A C 1
ATOM 903 O O . ALA A 1 110 ? -3.269 3.311 14.578 1.00 93.19 110 ALA A O 1
ATOM 904 N N . ALA A 1 111 ? -1.412 2.520 13.586 1.00 92.94 111 ALA A N 1
ATOM 905 C CA . ALA A 1 111 ? -1.121 1.523 14.623 1.00 92.94 111 ALA A CA 1
ATOM 906 C C . ALA A 1 111 ? -1.062 2.160 16.015 1.00 92.94 111 ALA A C 1
ATOM 908 O O . ALA A 1 111 ? -1.767 1.723 16.913 1.00 92.94 111 ALA A O 1
ATOM 909 N N . GLN A 1 112 ? -0.341 3.276 16.156 1.00 92.50 112 GLN A N 1
ATOM 910 C CA . GLN A 1 112 ? -0.266 4.010 17.424 1.00 92.50 112 GLN A CA 1
ATOM 911 C C . GLN A 1 112 ? -1.631 4.516 17.916 1.00 92.50 112 GLN A C 1
ATOM 913 O O . GLN A 1 112 ? -1.826 4.698 19.116 1.00 92.50 112 GLN A O 1
ATOM 918 N N . LYS A 1 113 ? -2.575 4.818 17.015 1.00 88.44 113 LYS A N 1
ATOM 919 C CA . LYS A 1 113 ? -3.945 5.191 17.401 1.00 88.44 113 LYS A CA 1
ATOM 920 C C . LYS A 1 113 ? -4.736 3.961 17.853 1.00 88.44 113 LYS A C 1
ATOM 922 O O . LYS A 1 113 ? -5.363 4.015 18.901 1.00 88.44 113 LYS A O 1
ATOM 927 N N . PHE A 1 114 ? -4.637 2.855 17.117 1.00 87.06 114 PHE A N 1
ATOM 928 C CA . PHE A 1 114 ? -5.297 1.587 17.446 1.00 87.06 114 PHE A CA 1
ATOM 929 C C . PHE A 1 114 ? -4.727 0.879 18.686 1.00 87.06 114 PHE A C 1
ATOM 931 O O . PHE A 1 114 ? -5.412 0.048 19.263 1.00 87.06 114 PHE A O 1
ATOM 938 N N . GLU A 1 115 ? -3.507 1.193 19.119 1.00 85.56 115 GLU A N 1
ATOM 939 C CA . GLU A 1 115 ? -2.942 0.729 20.399 1.00 85.56 115 GLU A CA 1
ATOM 940 C C . GLU A 1 115 ? -3.524 1.457 21.622 1.00 85.56 115 GLU A C 1
ATOM 942 O O . GLU A 1 115 ? -3.334 1.009 22.748 1.00 85.56 115 GLU A O 1
ATOM 947 N N . ARG A 1 116 ? -4.200 2.596 21.417 1.00 78.75 116 ARG A N 1
ATOM 948 C CA . ARG A 1 116 ? -4.855 3.379 22.480 1.00 78.75 116 ARG A CA 1
ATOM 949 C C . ARG A 1 116 ? -6.360 3.108 22.589 1.00 78.75 116 ARG A C 1
ATOM 951 O O . ARG A 1 116 ? -7.026 3.780 23.374 1.00 78.75 116 ARG A O 1
ATOM 958 N N . LEU A 1 117 ? -6.875 2.206 21.753 1.00 68.94 117 LEU A N 1
ATOM 959 C CA . LEU A 1 117 ? -8.237 1.671 21.809 1.00 68.94 117 LEU A CA 1
ATOM 960 C C . LEU A 1 117 ? -8.364 0.685 22.967 1.00 68.94 117 LEU A C 1
ATOM 962 O O . LEU A 1 117 ? -9.403 0.763 23.653 1.00 68.94 117 LEU A O 1
#

pLDDT: mean 87.98, std 14.51, range [40.22, 98.31]

Radius of gyration: 21.9 Å; chains: 1; bounding box: 63×33×59 Å